Protein AF-F2Q8C9-F1 (afdb_monomer_lite)

pLDDT: mean 76.44, std 24.3, range [36.69, 98.56]

Structure (mmCIF, N/CA/C/O backbone):
data_AF-F2Q8C9-F1
#
_entry.id   AF-F2Q8C9-F1
#
loop_
_atom_site.group_PDB
_atom_site.id
_atom_site.type_symbol
_atom_site.label_atom_id
_atom_site.label_alt_id
_atom_site.label_comp_id
_atom_site.label_asym_id
_atom_site.label_entity_id
_atom_site.label_seq_id
_atom_site.pdbx_PDB_ins_code
_atom_site.Cartn_x
_atom_site.Cartn_y
_atom_site.Cartn_z
_atom_site.occupancy
_atom_site.B_iso_or_equiv
_atom_site.auth_seq_id
_atom_site.auth_comp_id
_atom_site.auth_asym_id
_atom_site.auth_atom_id
_atom_site.pdbx_PDB_model_num
ATOM 1 N N . MET A 1 1 ? 50.211 19.236 -9.418 1.00 37.75 1 MET A N 1
ATOM 2 C CA . MET A 1 1 ? 49.972 19.843 -10.744 1.00 37.75 1 MET A CA 1
ATOM 3 C C . MET A 1 1 ? 50.036 18.746 -11.796 1.00 37.75 1 MET A C 1
ATOM 5 O O . MET A 1 1 ? 50.935 17.925 -11.712 1.00 37.75 1 MET A O 1
ATOM 9 N N . ALA A 1 2 ? 49.073 18.777 -12.723 1.00 38.19 2 ALA A N 1
ATOM 10 C CA . ALA A 1 2 ? 48.976 18.057 -14.000 1.00 38.19 2 ALA A CA 1
ATOM 11 C C . ALA A 1 2 ? 48.944 16.510 -13.987 1.00 38.19 2 ALA A C 1
ATOM 13 O O . ALA A 1 2 ? 49.971 15.840 -13.979 1.00 38.19 2 ALA A O 1
ATOM 14 N N . PHE A 1 3 ? 47.730 15.958 -14.113 1.00 36.69 3 PHE A N 1
ATOM 15 C CA . PHE A 1 3 ? 47.502 14.656 -14.741 1.00 36.69 3 PHE A CA 1
ATOM 16 C C . PHE A 1 3 ? 47.704 14.814 -16.253 1.00 36.69 3 PHE A C 1
ATOM 18 O O . PHE A 1 3 ? 46.940 15.532 -16.894 1.00 36.69 3 PHE A O 1
ATOM 25 N N . ASN A 1 4 ? 48.717 14.160 -16.822 1.00 39.75 4 ASN A N 1
ATOM 26 C CA . ASN A 1 4 ? 48.879 14.056 -18.271 1.00 39.75 4 ASN A CA 1
ATOM 27 C C . ASN A 1 4 ? 48.221 12.753 -18.733 1.00 39.75 4 ASN A C 1
ATOM 29 O O . ASN A 1 4 ? 48.791 11.669 -18.614 1.00 39.75 4 ASN A O 1
ATOM 33 N N . VAL A 1 5 ? 46.982 12.866 -19.208 1.00 44.69 5 VAL A N 1
ATOM 34 C CA . VAL A 1 5 ? 46.244 11.774 -19.844 1.00 44.69 5 VAL A CA 1
ATOM 35 C C . VAL A 1 5 ? 46.857 11.569 -21.225 1.00 44.69 5 VAL A C 1
ATOM 37 O O . VAL A 1 5 ? 46.720 12.409 -22.110 1.00 44.69 5 VAL A O 1
ATOM 40 N N . SER A 1 6 ? 47.576 10.461 -21.390 1.00 42.62 6 SER A N 1
ATOM 41 C CA . SER A 1 6 ? 48.045 9.989 -22.690 1.00 42.62 6 SER A CA 1
ATOM 42 C C . SER A 1 6 ? 46.822 9.631 -23.535 1.00 42.62 6 SER A C 1
ATOM 44 O O . SER A 1 6 ? 46.192 8.595 -23.334 1.00 42.62 6 SER A O 1
ATOM 46 N N . ALA A 1 7 ? 46.441 10.531 -24.439 1.00 47.97 7 ALA A N 1
ATOM 47 C CA . ALA A 1 7 ? 45.461 10.239 -25.470 1.00 47.97 7 ALA A CA 1
ATOM 48 C C . ALA A 1 7 ? 46.074 9.222 -26.440 1.00 47.97 7 ALA A C 1
ATOM 50 O O . ALA A 1 7 ? 47.117 9.477 -27.046 1.00 47.97 7 ALA A O 1
ATOM 51 N N . SER A 1 8 ? 45.431 8.062 -26.571 1.00 52.56 8 SER A N 1
ATOM 52 C CA . SER A 1 8 ? 45.737 7.096 -27.621 1.00 52.56 8 SER A CA 1
ATOM 53 C C . SER A 1 8 ? 45.610 7.778 -28.988 1.00 52.56 8 SER A C 1
ATOM 55 O O . SER A 1 8 ? 44.578 8.400 -29.252 1.00 52.56 8 SER A O 1
ATOM 57 N N . PRO A 1 9 ? 46.615 7.691 -29.874 1.00 47.22 9 PRO A N 1
ATOM 58 C CA . PRO A 1 9 ? 46.490 8.262 -31.200 1.00 47.22 9 PRO A CA 1
ATOM 59 C C . PRO A 1 9 ? 45.552 7.386 -32.034 1.00 47.22 9 PRO A C 1
ATOM 61 O O . PRO A 1 9 ? 45.744 6.175 -32.152 1.00 47.22 9 PRO A O 1
ATOM 64 N N . CYS A 1 10 ? 44.534 8.009 -32.624 1.00 44.25 10 CYS A N 1
ATOM 65 C CA . CYS A 1 10 ? 43.714 7.386 -33.651 1.00 44.25 10 CYS A CA 1
ATOM 66 C C . CYS A 1 10 ? 44.608 7.087 -34.861 1.00 44.25 10 CYS A C 1
ATOM 68 O O . CYS A 1 10 ? 45.021 8.003 -35.576 1.00 44.25 10 CYS A O 1
ATOM 70 N N . PHE A 1 11 ? 44.930 5.810 -35.074 1.00 38.31 11 PHE A N 1
ATOM 71 C CA . PHE A 1 11 ? 45.584 5.352 -36.294 1.00 38.31 11 PHE A CA 1
ATOM 72 C C . PHE A 1 11 ? 44.702 5.724 -37.488 1.00 38.31 11 PHE A C 1
ATOM 74 O O . PHE A 1 11 ? 43.573 5.257 -37.615 1.00 38.31 11 PHE A O 1
ATOM 81 N N . SER A 1 12 ? 45.209 6.615 -38.337 1.00 49.31 12 SER A N 1
ATOM 82 C CA . SER A 1 12 ? 44.646 6.849 -39.663 1.00 49.31 12 SER A CA 1
ATOM 83 C C . SER A 1 12 ? 45.298 5.844 -40.604 1.00 49.31 12 SER A C 1
ATOM 85 O O . SER A 1 12 ? 46.505 5.927 -40.842 1.00 49.31 12 SER A O 1
ATOM 87 N N . ASP A 1 13 ? 44.516 4.888 -41.103 1.00 39.56 13 ASP A N 1
ATOM 88 C CA . ASP A 1 13 ? 44.916 3.992 -42.187 1.00 39.56 13 ASP A CA 1
ATOM 89 C C . ASP A 1 13 ? 45.202 4.819 -43.447 1.00 39.56 13 ASP A C 1
ATOM 91 O O . ASP A 1 13 ? 44.326 5.091 -44.266 1.00 39.56 13 ASP A O 1
ATOM 95 N N . ASN A 1 14 ? 46.456 5.233 -43.615 1.00 48.41 14 ASN A N 1
ATOM 96 C CA . ASN A 1 14 ? 46.942 5.787 -44.870 1.00 48.41 14 ASN A CA 1
ATOM 97 C C . ASN A 1 14 ? 47.572 4.659 -45.689 1.00 48.41 14 ASN A C 1
ATOM 99 O O . ASN A 1 14 ? 48.779 4.434 -45.624 1.00 48.41 14 ASN A O 1
ATOM 103 N N . SER A 1 15 ? 46.769 3.970 -46.499 1.00 47.03 15 SER A N 1
ATOM 104 C CA . SER A 1 15 ? 47.291 3.085 -47.547 1.00 47.03 15 SER A CA 1
ATOM 105 C C . SER A 1 15 ? 46.611 3.298 -48.898 1.00 47.03 15 SER A C 1
ATOM 107 O O . SER A 1 15 ? 46.038 2.386 -49.471 1.00 47.03 15 SER A O 1
ATOM 109 N N . VAL A 1 16 ? 46.747 4.495 -49.476 1.00 39.00 16 VAL A N 1
ATOM 110 C CA . VAL A 1 16 ? 46.754 4.634 -50.943 1.00 39.00 16 VAL A CA 1
ATOM 111 C C . VAL A 1 16 ? 47.771 5.703 -51.333 1.00 39.00 16 VAL A C 1
ATOM 113 O O . VAL A 1 16 ? 47.532 6.905 -51.238 1.00 39.00 16 VAL A O 1
ATOM 116 N N . THR A 1 17 ? 48.936 5.255 -51.788 1.00 47.06 17 THR A N 1
ATOM 117 C CA . THR A 1 17 ? 49.856 6.070 -52.578 1.00 47.06 17 THR A CA 1
ATOM 118 C C . THR A 1 17 ? 49.212 6.360 -53.930 1.00 47.06 17 THR A C 1
ATOM 120 O O . THR A 1 17 ? 48.919 5.426 -54.673 1.00 47.06 17 THR A O 1
ATOM 123 N N . LYS A 1 18 ? 49.015 7.644 -54.262 1.00 44.72 18 LYS A N 1
ATOM 124 C CA . LYS A 1 18 ? 49.213 8.220 -55.609 1.00 44.72 18 LYS A CA 1
ATOM 125 C C . LYS A 1 18 ? 48.781 9.689 -55.675 1.00 44.72 18 LYS A C 1
ATOM 127 O O . LYS A 1 18 ? 47.626 10.010 -55.445 1.00 44.72 18 LYS A O 1
ATOM 132 N N . GLY A 1 19 ? 49.712 10.528 -56.132 1.00 37.69 19 GLY A N 1
ATOM 133 C CA . GLY A 1 19 ? 49.407 11.578 -57.106 1.00 37.69 19 GLY A CA 1
ATOM 134 C C . GLY A 1 19 ? 48.977 12.950 -56.581 1.00 37.69 19 GLY A C 1
ATOM 135 O O . GLY A 1 19 ? 47.819 13.173 -56.273 1.00 37.69 19 GLY A O 1
ATOM 136 N N . THR A 1 20 ? 49.917 13.891 -56.678 1.00 39.28 20 THR A N 1
ATOM 137 C CA . THR A 1 20 ? 49.709 15.245 -57.227 1.00 39.28 20 THR A CA 1
ATOM 138 C C . THR A 1 20 ? 48.903 16.278 -56.416 1.00 39.28 20 THR A C 1
ATOM 140 O O . THR A 1 20 ? 47.704 16.204 -56.185 1.00 39.28 20 THR A O 1
ATOM 143 N N . LYS A 1 21 ? 49.645 17.333 -56.075 1.00 46.56 21 LYS A N 1
ATOM 144 C CA . LYS A 1 21 ? 49.313 18.593 -55.404 1.00 46.56 21 LYS A CA 1
ATOM 145 C C . LYS A 1 21 ? 48.185 19.377 -56.101 1.00 46.56 21 LYS A C 1
ATOM 147 O O . LYS A 1 21 ? 48.355 19.749 -57.255 1.00 46.56 21 LYS A O 1
ATOM 152 N N . MET A 1 22 ? 47.130 19.746 -55.366 1.00 37.53 22 MET A N 1
ATOM 153 C CA . MET A 1 22 ? 46.282 20.920 -55.642 1.00 37.53 22 MET A CA 1
ATOM 154 C C . MET A 1 22 ? 45.761 21.509 -54.323 1.00 37.53 22 MET A C 1
ATOM 156 O O . MET A 1 22 ? 45.248 20.805 -53.459 1.00 37.53 22 MET A O 1
ATOM 160 N N . ILE A 1 23 ? 45.946 22.819 -54.175 1.00 50.94 23 ILE A N 1
ATOM 161 C CA . ILE A 1 23 ? 45.552 23.644 -53.031 1.00 50.94 23 ILE A CA 1
ATOM 162 C C . ILE A 1 23 ? 44.033 23.831 -53.061 1.00 50.94 23 ILE A C 1
ATOM 164 O O . ILE A 1 23 ? 43.512 24.383 -54.026 1.00 50.94 23 ILE A O 1
ATOM 168 N N . SER A 1 24 ? 43.329 23.463 -51.990 1.00 41.81 24 SER A N 1
ATOM 169 C CA . SER A 1 24 ? 41.937 23.873 -51.780 1.00 41.81 24 SER A CA 1
ATOM 170 C C . SER A 1 24 ? 41.816 24.654 -50.475 1.00 41.81 24 SER A C 1
ATOM 172 O O . SER A 1 24 ? 41.912 24.089 -49.385 1.00 41.81 24 SER A O 1
ATOM 174 N N . LYS A 1 25 ? 41.588 25.967 -50.593 1.00 50.47 25 LYS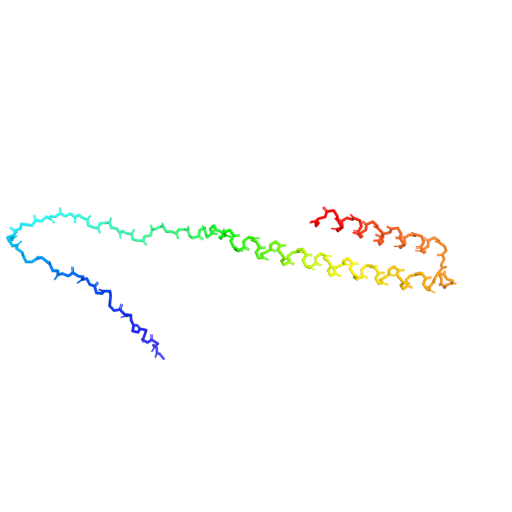 A N 1
ATOM 175 C CA . LYS A 1 25 ? 41.018 26.779 -49.515 1.00 50.47 25 LYS A CA 1
ATOM 176 C C . LYS A 1 25 ? 39.590 26.285 -49.280 1.00 50.47 25 LYS A C 1
ATOM 178 O O . LYS A 1 25 ? 38.709 26.557 -50.086 1.00 50.47 25 LYS A O 1
ATOM 183 N N . LEU A 1 26 ? 39.378 25.561 -48.191 1.00 48.06 26 LEU A N 1
ATOM 184 C CA . LEU A 1 26 ? 38.062 25.317 -47.610 1.00 48.06 26 LEU A CA 1
ATOM 185 C C . LEU A 1 26 ? 38.159 25.797 -46.160 1.00 48.06 26 LEU A C 1
ATOM 187 O O . LEU A 1 26 ? 39.041 25.308 -45.448 1.00 48.06 26 LEU A O 1
ATOM 191 N N . PRO A 1 27 ? 37.336 26.765 -45.717 1.00 49.28 27 PRO A N 1
ATOM 192 C CA . PRO A 1 27 ? 37.305 27.128 -44.313 1.00 49.28 27 PRO A CA 1
ATOM 193 C C . PRO A 1 27 ? 36.763 25.907 -43.576 1.00 49.28 27 PRO A C 1
ATOM 195 O O . PRO A 1 27 ? 35.605 25.525 -43.741 1.00 49.28 27 PRO A O 1
ATOM 198 N N . ARG A 1 28 ? 37.617 25.230 -42.807 1.00 47.31 28 ARG A N 1
ATOM 199 C CA . ARG A 1 28 ? 37.158 24.235 -41.838 1.00 47.31 28 ARG A CA 1
ATOM 200 C C . ARG A 1 28 ? 36.660 24.994 -40.609 1.00 47.31 28 ARG A C 1
ATOM 202 O O . ARG A 1 28 ? 37.214 24.857 -39.527 1.00 47.31 28 ARG A O 1
ATOM 209 N N . ASP A 1 29 ? 35.595 25.769 -40.801 1.00 51.28 29 ASP A N 1
ATOM 210 C CA . ASP A 1 29 ? 34.683 26.113 -39.717 1.00 51.28 29 ASP A CA 1
ATOM 211 C C . ASP A 1 29 ? 33.913 24.836 -39.401 1.00 51.28 29 ASP A C 1
ATOM 213 O O . ASP A 1 29 ? 32.861 24.512 -39.954 1.00 51.28 29 ASP A O 1
ATOM 217 N N . LYS A 1 30 ? 34.523 24.029 -38.547 1.00 53.56 30 LYS A N 1
ATOM 218 C CA . LYS A 1 30 ? 33.776 23.146 -37.671 1.00 53.56 30 LYS A CA 1
ATOM 219 C C . LYS A 1 30 ? 34.179 23.555 -36.274 1.00 53.56 30 LYS A C 1
ATOM 221 O O . LYS A 1 30 ? 34.964 22.881 -35.615 1.00 53.56 30 LYS A O 1
ATOM 226 N N . ASP A 1 31 ? 33.631 24.697 -35.871 1.00 45.75 31 ASP A N 1
ATOM 227 C CA . ASP A 1 31 ? 33.339 24.957 -34.476 1.00 45.75 31 ASP A CA 1
ATOM 228 C C . ASP A 1 31 ? 32.600 23.726 -33.950 1.00 45.75 31 ASP A C 1
ATOM 230 O O . ASP A 1 31 ? 31.450 23.447 -34.292 1.00 45.75 31 ASP A O 1
ATOM 234 N N . CYS A 1 32 ? 33.319 22.910 -33.187 1.00 52.47 32 CYS A N 1
ATOM 235 C CA . CYS A 1 32 ? 32.786 21.745 -32.498 1.00 52.47 32 CYS A CA 1
ATOM 236 C C . CYS A 1 32 ? 32.001 22.189 -31.259 1.00 52.47 32 CYS A C 1
ATOM 238 O O . CYS A 1 32 ? 32.235 21.679 -30.170 1.00 52.47 32 CYS A O 1
ATOM 240 N N . ASN A 1 33 ? 31.092 23.145 -31.420 1.00 63.38 33 ASN A N 1
ATOM 241 C CA . ASN A 1 33 ? 30.140 23.537 -30.397 1.00 63.38 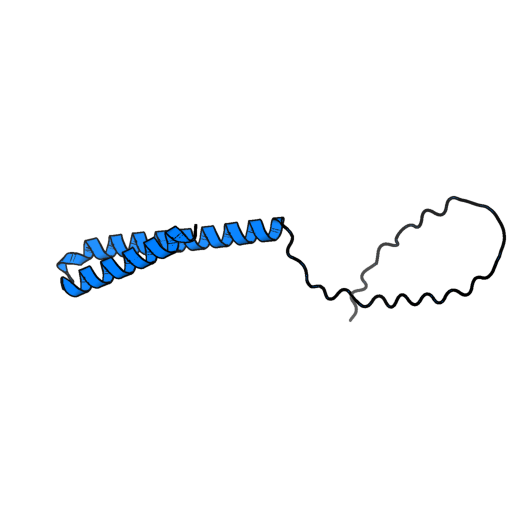33 ASN A CA 1
ATOM 242 C C . ASN A 1 33 ? 28.751 23.501 -31.019 1.00 63.38 33 ASN A C 1
ATOM 244 O O . ASN A 1 33 ? 28.341 24.415 -31.719 1.00 63.38 33 ASN A O 1
ATOM 248 N N . ASP A 1 34 ? 28.102 22.356 -30.852 1.00 49.31 34 ASP A N 1
ATOM 249 C CA . ASP A 1 34 ? 26.771 22.290 -30.259 1.00 49.31 34 ASP A CA 1
ATOM 250 C C . ASP A 1 34 ? 26.395 20.818 -30.174 1.00 49.31 34 ASP A C 1
ATOM 252 O O . ASP A 1 34 ? 25.835 20.185 -31.068 1.00 49.31 34 ASP A O 1
ATOM 256 N N . SER A 1 35 ? 26.760 20.224 -29.054 1.00 49.59 35 SER A N 1
ATOM 257 C CA . SER A 1 35 ? 25.914 19.183 -28.511 1.00 49.59 35 SER A CA 1
ATOM 258 C C . SER A 1 35 ? 25.570 19.655 -27.124 1.00 49.59 35 SER A C 1
ATOM 260 O O . SER A 1 35 ? 26.170 19.222 -26.142 1.00 49.59 35 SER A O 1
ATOM 262 N N . ASP A 1 36 ? 24.608 20.580 -27.078 1.00 48.44 36 ASP A N 1
ATOM 263 C CA . ASP A 1 36 ? 23.660 20.651 -25.977 1.00 48.44 36 ASP A CA 1
ATOM 264 C C . ASP A 1 36 ? 23.270 19.213 -25.668 1.00 48.44 36 ASP A C 1
ATOM 266 O O . ASP A 1 36 ? 22.488 18.569 -26.375 1.00 48.44 36 ASP A O 1
ATOM 270 N N . SER A 1 37 ? 23.936 18.663 -24.660 1.00 51.00 37 SER A N 1
ATOM 271 C CA . SER A 1 37 ? 23.795 17.283 -24.242 1.00 51.00 37 SER A CA 1
ATOM 272 C C . SER A 1 37 ? 22.498 17.180 -23.455 1.00 51.00 37 SER A C 1
ATOM 274 O O . SER A 1 37 ? 22.457 16.847 -22.275 1.00 51.00 37 SER A O 1
ATOM 276 N N . SER A 1 38 ? 21.386 17.427 -24.148 1.00 56.88 38 SER A N 1
ATOM 277 C CA . SER A 1 38 ? 20.117 16.800 -23.836 1.00 56.88 38 SER A CA 1
ATOM 278 C C . SER A 1 38 ? 20.316 15.306 -24.076 1.00 56.88 38 S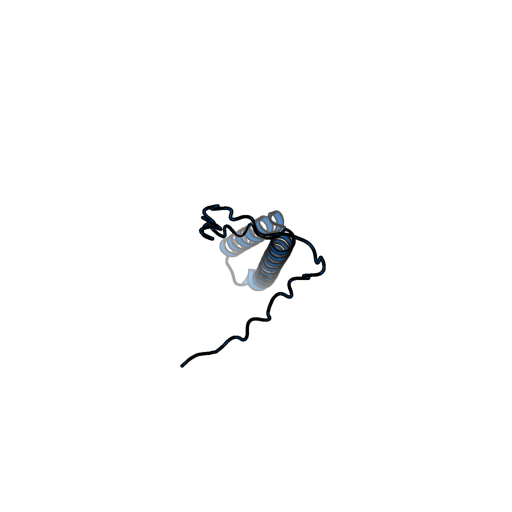ER A C 1
ATOM 280 O O . SER A 1 38 ? 19.969 14.753 -25.120 1.00 56.88 38 SER A O 1
ATOM 282 N N . SER A 1 39 ? 20.993 14.666 -23.121 1.00 63.56 39 SER A N 1
ATOM 283 C CA . SER A 1 39 ? 21.154 13.227 -23.032 1.00 63.56 39 SER A CA 1
ATOM 284 C C . SER A 1 39 ? 19.749 12.639 -22.954 1.00 63.56 39 SER A C 1
ATOM 286 O O . SER A 1 39 ? 19.113 12.578 -21.899 1.00 63.56 39 SER A O 1
ATOM 288 N N . ARG A 1 40 ? 19.200 12.284 -24.118 1.00 70.12 40 ARG A N 1
ATOM 289 C CA . ARG A 1 40 ? 17.988 11.480 -24.201 1.00 70.12 40 ARG A CA 1
ATOM 290 C C . ARG A 1 40 ? 18.348 10.141 -23.573 1.00 70.12 40 ARG A C 1
ATOM 292 O O . ARG A 1 40 ? 19.032 9.350 -24.215 1.00 70.12 40 ARG A O 1
ATOM 299 N N . LYS A 1 41 ? 17.890 9.915 -22.335 1.00 77.56 41 LYS A N 1
ATOM 300 C CA . LYS A 1 41 ? 18.074 8.650 -21.608 1.00 77.56 41 LYS A CA 1
ATOM 301 C C . LYS A 1 41 ? 17.884 7.467 -22.552 1.00 77.56 41 LYS A C 1
ATOM 303 O O . LYS A 1 41 ? 16.853 7.387 -23.241 1.00 77.56 41 LYS A O 1
ATOM 308 N N . SER A 1 42 ? 18.863 6.567 -22.575 1.00 84.06 42 SER A N 1
ATOM 309 C CA . SER A 1 42 ? 18.791 5.344 -23.372 1.00 84.06 42 SER A CA 1
ATOM 310 C C . SER A 1 42 ? 17.576 4.505 -22.949 1.00 84.06 42 SER A C 1
ATOM 312 O O . SER A 1 42 ? 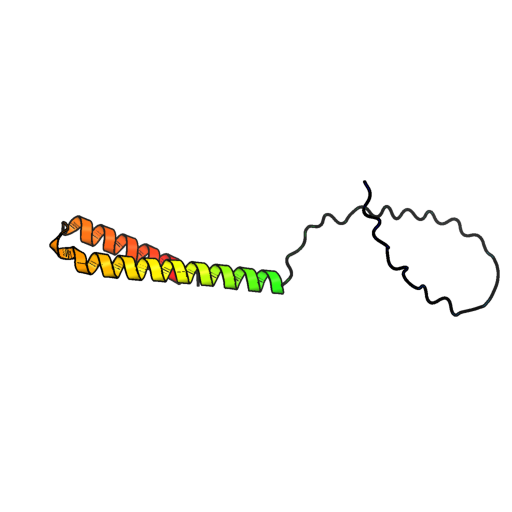17.080 4.611 -21.825 1.00 84.06 42 SER A O 1
ATOM 314 N N . VAL A 1 43 ? 17.053 3.662 -23.846 1.00 88.94 43 VAL A N 1
ATOM 315 C CA . VAL A 1 43 ? 15.924 2.767 -23.512 1.00 88.94 43 VAL A CA 1
ATOM 316 C C . VAL A 1 43 ? 16.269 1.892 -22.299 1.00 88.94 43 VAL A C 1
ATOM 318 O O . VAL A 1 43 ? 15.436 1.716 -21.414 1.00 88.94 43 VAL A O 1
ATOM 321 N N . SER A 1 44 ? 17.516 1.424 -22.214 1.00 85.94 44 SER A N 1
ATOM 322 C CA . SER A 1 44 ? 18.056 0.686 -21.069 1.00 85.94 44 SER A CA 1
ATOM 323 C C . SER A 1 44 ? 18.001 1.474 -19.759 1.00 85.94 44 SER A C 1
ATOM 325 O O . SER A 1 44 ? 17.542 0.932 -18.758 1.00 85.94 44 SER A O 1
ATOM 327 N N . GLU A 1 45 ? 18.401 2.748 -19.750 1.00 89.62 45 GLU A N 1
ATOM 328 C CA . GLU A 1 45 ? 18.319 3.591 -18.546 1.00 89.62 45 GLU A CA 1
ATOM 329 C C . GLU A 1 45 ? 16.876 3.769 -18.075 1.00 89.62 45 GLU A C 1
ATOM 331 O O . GLU A 1 45 ? 16.602 3.640 -16.885 1.00 89.62 45 GLU A O 1
ATOM 336 N N . LYS A 1 46 ? 15.938 3.991 -19.006 1.00 91.06 46 LYS A N 1
ATOM 337 C CA . LYS A 1 46 ? 14.507 4.116 -18.682 1.00 91.06 46 LYS A CA 1
ATOM 338 C C . LYS A 1 46 ? 13.942 2.835 -18.063 1.00 91.06 46 LYS A C 1
ATOM 340 O O . LYS A 1 46 ? 13.122 2.905 -17.151 1.00 91.06 46 LYS A O 1
ATOM 345 N N . ILE A 1 47 ? 14.370 1.667 -18.545 1.00 92.75 47 ILE A N 1
ATOM 346 C CA . ILE A 1 47 ? 13.956 0.371 -17.987 1.00 92.75 47 ILE A CA 1
ATOM 347 C C . ILE A 1 47 ? 14.504 0.201 -16.567 1.00 92.75 47 ILE A C 1
ATOM 349 O O . ILE A 1 47 ? 13.750 -0.166 -15.667 1.00 92.75 47 ILE A O 1
ATOM 353 N N . ILE A 1 48 ? 15.790 0.491 -16.354 1.00 94.56 48 ILE A N 1
ATOM 354 C CA . ILE A 1 48 ? 16.429 0.386 -15.035 1.00 94.56 48 ILE A CA 1
ATOM 355 C C . ILE A 1 48 ? 15.743 1.318 -14.030 1.00 94.56 48 ILE A C 1
ATOM 357 O O . ILE A 1 48 ? 15.403 0.886 -12.928 1.00 94.56 48 ILE A O 1
ATOM 361 N N . GLU A 1 49 ? 15.482 2.566 -14.423 1.00 94.38 49 GLU A N 1
ATOM 362 C CA . GLU A 1 49 ? 14.764 3.546 -13.603 1.00 94.38 49 GLU A CA 1
ATOM 363 C C . GLU A 1 49 ? 13.355 3.052 -13.248 1.00 94.38 49 GLU A C 1
ATOM 365 O O . GLU A 1 49 ? 12.991 3.027 -12.074 1.00 94.38 49 GLU A O 1
ATOM 370 N N . SER A 1 50 ? 12.602 2.539 -14.227 1.00 94.75 50 SER A N 1
ATOM 371 C CA . SER A 1 50 ? 11.264 1.989 -13.985 1.00 94.75 50 SER A CA 1
ATOM 372 C C . SER A 1 50 ? 11.275 0.799 -13.016 1.00 94.75 50 SER A C 1
ATOM 374 O O . SER A 1 50 ? 10.418 0.705 -12.137 1.00 94.75 50 SER A O 1
ATOM 376 N N . ILE A 1 51 ? 12.252 -0.107 -13.127 1.00 95.88 51 ILE A N 1
ATOM 377 C CA . ILE A 1 51 ? 12.390 -1.242 -12.201 1.00 95.88 51 ILE A CA 1
ATOM 378 C C . ILE A 1 51 ? 12.686 -0.742 -10.784 1.00 95.88 51 ILE A C 1
ATOM 380 O O . ILE A 1 51 ? 12.051 -1.205 -9.833 1.00 95.88 51 ILE A O 1
ATOM 384 N N . ALA A 1 52 ? 13.610 0.211 -10.638 1.00 96.56 52 ALA A N 1
ATOM 385 C CA . ALA A 1 52 ? 13.961 0.787 -9.343 1.00 96.56 52 ALA A CA 1
ATOM 386 C C . ALA A 1 52 ? 12.756 1.479 -8.681 1.00 96.56 52 ALA A C 1
ATOM 388 O O . ALA A 1 52 ? 12.495 1.278 -7.492 1.00 96.56 52 ALA A O 1
ATOM 389 N N . GLU A 1 53 ? 11.965 2.230 -9.451 1.00 96.75 53 GLU A N 1
ATOM 390 C CA . GLU A 1 53 ? 10.726 2.849 -8.971 1.00 96.75 53 GLU A CA 1
ATOM 391 C C . GLU A 1 53 ? 9.710 1.806 -8.494 1.00 96.75 53 GLU A C 1
ATOM 393 O O . GLU A 1 53 ? 9.178 1.917 -7.386 1.00 96.75 53 GLU A O 1
ATOM 398 N N . LYS A 1 54 ? 9.477 0.746 -9.279 1.00 96.56 54 LYS A N 1
ATOM 399 C CA . LYS A 1 54 ? 8.559 -0.339 -8.895 1.00 96.56 54 LYS A CA 1
ATOM 400 C C . LYS A 1 54 ? 9.025 -1.075 -7.639 1.00 96.56 54 LYS A C 1
ATOM 402 O O . LYS A 1 54 ? 8.208 -1.398 -6.777 1.00 96.56 54 LYS A O 1
ATOM 407 N N . GLN A 1 55 ? 10.329 -1.307 -7.491 1.00 97.38 55 GLN A N 1
ATOM 408 C CA . GLN A 1 55 ? 10.898 -1.903 -6.279 1.00 97.38 55 GLN A CA 1
ATOM 409 C C . GLN A 1 55 ? 10.668 -1.018 -5.051 1.00 97.38 55 GLN A C 1
ATOM 411 O O . GLN A 1 55 ? 10.257 -1.525 -4.006 1.00 97.38 55 GLN A O 1
ATOM 416 N N . LYS A 1 56 ? 10.853 0.299 -5.183 1.00 97.94 56 LYS A N 1
ATOM 417 C CA . LYS A 1 56 ? 10.566 1.257 -4.111 1.00 97.94 56 LYS A CA 1
ATOM 418 C C . LYS A 1 56 ? 9.087 1.237 -3.712 1.00 97.94 56 LYS A C 1
ATOM 420 O O . LYS A 1 56 ? 8.778 1.158 -2.525 1.00 97.94 56 LYS A O 1
ATOM 425 N N . ILE A 1 57 ? 8.174 1.224 -4.685 1.00 98.06 57 ILE A N 1
ATOM 426 C CA . ILE A 1 57 ? 6.727 1.123 -4.425 1.00 98.06 57 ILE A CA 1
ATOM 427 C C . ILE A 1 57 ? 6.396 -0.177 -3.675 1.00 98.06 57 ILE A C 1
ATOM 429 O O . ILE A 1 57 ? 5.637 -0.158 -2.704 1.00 98.06 57 ILE A O 1
ATOM 433 N N . ASN A 1 58 ? 6.997 -1.301 -4.071 1.00 98.06 58 ASN A N 1
ATOM 434 C CA . ASN A 1 58 ? 6.803 -2.580 -3.386 1.00 98.06 58 ASN A CA 1
ATOM 435 C C . ASN A 1 58 ? 7.286 -2.538 -1.928 1.00 98.06 58 ASN A C 1
ATOM 437 O O . ASN A 1 58 ? 6.600 -3.050 -1.042 1.00 98.06 58 ASN A O 1
ATOM 441 N N . GLN A 1 59 ? 8.424 -1.894 -1.654 1.00 98.31 59 GLN A N 1
ATOM 442 C CA . GLN A 1 59 ? 8.921 -1.703 -0.287 1.00 98.31 59 GLN A CA 1
ATOM 443 C C . GLN A 1 59 ? 7.958 -0.869 0.567 1.00 98.31 59 GLN A C 1
ATOM 445 O O . GLN A 1 59 ? 7.682 -1.227 1.714 1.00 98.31 59 GLN A O 1
ATOM 450 N N . GLU A 1 60 ? 7.396 0.205 0.009 1.00 98.19 60 GLU A N 1
ATOM 451 C CA . GLU A 1 60 ? 6.397 1.024 0.702 1.00 98.19 60 GLU A CA 1
ATOM 452 C C . GLU A 1 60 ? 5.114 0.234 1.006 1.00 98.19 60 GLU A C 1
ATOM 454 O O . GLU A 1 60 ? 4.580 0.328 2.113 1.00 98.19 60 GLU A O 1
ATOM 459 N N . ILE A 1 61 ? 4.647 -0.607 0.076 1.00 98.38 61 ILE A N 1
ATOM 460 C CA . ILE A 1 61 ? 3.486 -1.484 0.301 1.00 98.38 61 ILE A CA 1
ATOM 461 C C . ILE A 1 61 ? 3.751 -2.470 1.440 1.00 98.38 61 ILE A C 1
ATOM 463 O O . ILE A 1 61 ? 2.890 -2.629 2.304 1.00 98.38 61 ILE A O 1
ATOM 467 N N . MET A 1 62 ? 4.931 -3.100 1.481 1.00 98.44 62 MET A N 1
ATOM 468 C CA . MET A 1 62 ? 5.287 -4.016 2.573 1.00 98.44 62 MET A CA 1
ATOM 469 C C . MET A 1 62 ? 5.278 -3.310 3.928 1.00 98.44 62 MET A C 1
ATOM 471 O O . MET A 1 62 ? 4.758 -3.850 4.903 1.00 98.44 62 MET A O 1
ATOM 475 N N . LYS A 1 63 ? 5.806 -2.082 3.991 1.00 98.56 63 LYS A N 1
ATOM 476 C CA . LYS A 1 63 ? 5.782 -1.277 5.215 1.00 98.56 63 LYS A CA 1
ATOM 477 C C . LYS A 1 63 ? 4.348 -1.009 5.682 1.00 98.56 63 LYS A C 1
ATOM 479 O O . LYS A 1 63 ? 4.050 -1.191 6.858 1.00 98.56 63 LYS A O 1
ATOM 484 N N . ILE A 1 64 ? 3.450 -0.647 4.765 1.00 98.56 64 ILE A N 1
ATOM 485 C CA . ILE A 1 64 ? 2.035 -0.424 5.092 1.00 98.56 64 ILE A CA 1
ATOM 486 C C . ILE A 1 64 ? 1.361 -1.719 5.562 1.00 98.56 64 ILE A C 1
ATOM 488 O O . IL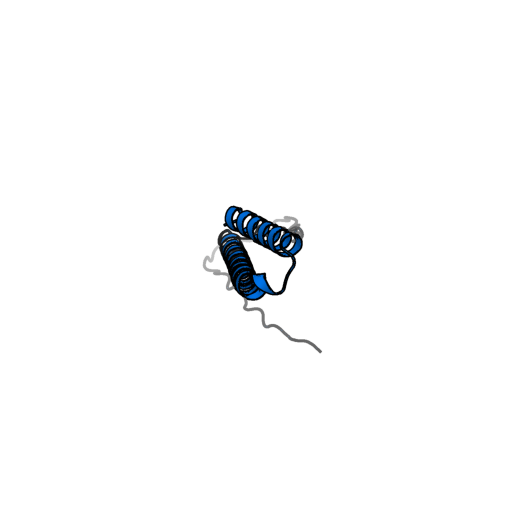E A 1 64 ? 0.596 -1.691 6.524 1.00 98.56 64 ILE A O 1
ATOM 492 N N . ASP A 1 65 ? 1.647 -2.856 4.926 1.00 98.38 65 ASP A N 1
ATOM 493 C CA . ASP A 1 65 ? 1.077 -4.149 5.324 1.00 98.38 65 ASP A CA 1
ATOM 494 C C . ASP A 1 65 ? 1.520 -4.544 6.747 1.00 98.38 65 ASP A C 1
ATOM 496 O O . ASP A 1 65 ? 0.700 -5.022 7.539 1.00 98.38 65 ASP A O 1
ATOM 500 N N . LEU A 1 66 ? 2.771 -4.249 7.120 1.00 98.44 66 LEU A N 1
ATOM 501 C CA . LEU A 1 66 ? 3.261 -4.397 8.494 1.00 98.44 66 LEU A CA 1
ATOM 502 C C . LEU A 1 66 ? 2.556 -3.443 9.467 1.00 98.44 66 LEU A C 1
ATOM 504 O O . LEU A 1 66 ? 2.126 -3.873 10.537 1.00 98.44 66 LEU A O 1
ATOM 508 N N . GLU A 1 67 ? 2.391 -2.169 9.105 1.00 97.94 67 GLU A N 1
ATOM 509 C CA . GLU A 1 67 ? 1.679 -1.185 9.933 1.00 97.94 67 GLU A CA 1
ATOM 510 C C . GLU A 1 67 ? 0.216 -1.586 10.171 1.00 97.94 67 GLU A C 1
ATOM 512 O O . GLU A 1 67 ? -0.268 -1.504 11.300 1.00 97.94 67 GLU A O 1
ATOM 517 N N . ILE A 1 68 ? -0.474 -2.099 9.146 1.00 98.31 68 ILE A N 1
ATOM 518 C CA . ILE A 1 68 ? -1.829 -2.656 9.272 1.00 98.31 68 ILE A CA 1
ATOM 519 C C . ILE A 1 68 ? -1.832 -3.856 10.225 1.00 98.31 68 ILE A C 1
ATOM 521 O O . ILE A 1 68 ? -2.709 -3.957 11.087 1.00 98.31 68 ILE A O 1
ATOM 525 N N . GLY A 1 69 ? -0.861 -4.763 10.089 1.00 97.94 69 GLY A N 1
ATOM 526 C CA . GLY A 1 69 ? -0.703 -5.907 10.987 1.00 97.94 69 GLY A CA 1
ATOM 527 C C . GLY A 1 69 ? -0.551 -5.477 12.447 1.00 97.94 69 GLY A C 1
ATOM 528 O O . GLY A 1 69 ? -1.298 -5.939 13.309 1.00 97.94 69 GLY A O 1
ATOM 529 N N . LEU A 1 70 ? 0.345 -4.526 12.717 1.00 96.88 70 LEU A N 1
ATOM 530 C CA . LEU A 1 70 ? 0.567 -3.959 14.052 1.00 96.88 70 LEU A CA 1
ATOM 531 C C . LEU A 1 70 ? -0.649 -3.193 14.583 1.00 96.88 70 LEU A C 1
ATOM 533 O O . LEU A 1 70 ? -0.921 -3.208 15.781 1.00 96.88 70 LEU A O 1
ATOM 537 N N . LEU A 1 71 ? -1.398 -2.513 13.718 1.00 96.75 71 LEU A N 1
ATOM 538 C CA . LEU A 1 71 ? -2.608 -1.809 14.126 1.00 96.75 71 LEU A CA 1
ATOM 539 C C . LEU A 1 71 ? -3.694 -2.794 14.576 1.00 96.75 71 LEU A C 1
ATOM 541 O O . LEU A 1 71 ? -4.358 -2.559 15.584 1.00 96.75 71 LEU A O 1
ATOM 545 N N . ARG A 1 72 ? -3.838 -3.931 13.881 1.00 96.88 72 ARG A N 1
ATOM 546 C CA . ARG A 1 72 ? -4.779 -4.999 14.262 1.00 96.88 72 ARG A CA 1
ATOM 547 C C . ARG A 1 72 ? -4.484 -5.568 15.647 1.00 96.88 72 ARG A C 1
ATOM 549 O O . ARG A 1 72 ? -5.428 -5.786 16.399 1.00 96.88 72 ARG A O 1
ATOM 556 N N . THR A 1 73 ? -3.214 -5.751 16.012 1.00 96.25 73 THR A N 1
ATOM 557 C CA . THR A 1 73 ? -2.853 -6.251 17.353 1.00 96.25 73 THR A CA 1
ATOM 558 C C . THR A 1 73 ? -3.137 -5.233 18.459 1.00 96.25 73 THR A C 1
ATOM 560 O O . THR A 1 73 ? -3.407 -5.616 19.591 1.00 96.25 73 THR A O 1
ATOM 563 N N . LYS A 1 74 ? -3.140 -3.934 18.135 1.00 93.75 74 LYS A N 1
ATOM 564 C CA . LYS A 1 74 ? -3.390 -2.837 19.084 1.00 93.75 74 LYS A CA 1
ATOM 565 C C . LYS A 1 74 ? -4.858 -2.416 19.195 1.00 93.75 74 LYS A C 1
ATOM 567 O O . LYS A 1 74 ? -5.143 -1.469 19.923 1.00 93.75 74 LYS A O 1
ATOM 572 N N . LYS A 1 75 ? -5.792 -3.095 18.516 1.00 91.25 75 LYS A N 1
ATOM 573 C CA . LYS A 1 75 ? -7.210 -2.692 18.447 1.00 91.25 75 LYS A CA 1
ATOM 574 C C . LYS A 1 75 ? -7.854 -2.469 19.824 1.00 91.25 75 LYS A C 1
ATOM 576 O O . LYS A 1 75 ? -8.601 -1.515 19.979 1.00 91.25 75 LYS A O 1
ATOM 581 N N . GLY A 1 76 ? -7.542 -3.305 20.818 1.00 90.06 76 GLY A N 1
ATOM 582 C CA . GLY A 1 76 ? -8.080 -3.175 22.182 1.00 90.06 76 GLY A CA 1
ATOM 583 C C . GLY A 1 76 ? -7.520 -1.998 22.994 1.00 90.06 76 GLY A C 1
ATOM 584 O O . GLY A 1 76 ? -8.111 -1.626 24.000 1.00 90.06 76 GLY A O 1
ATOM 585 N N . ASN A 1 77 ? -6.416 -1.390 22.548 1.00 94.12 77 ASN A N 1
ATOM 586 C CA . ASN A 1 77 ? -5.732 -0.290 23.238 1.00 94.12 77 ASN A CA 1
ATOM 587 C C . ASN A 1 77 ? -6.024 1.079 22.596 1.00 94.12 77 ASN A C 1
ATOM 589 O O . ASN A 1 77 ? -5.382 2.071 22.933 1.00 94.12 77 ASN A O 1
ATOM 593 N N . MET A 1 78 ? -6.933 1.132 21.620 1.00 95.00 78 MET A N 1
ATOM 594 C CA . MET A 1 78 ? -7.287 2.338 20.875 1.00 95.00 78 MET A CA 1
ATOM 595 C C . MET A 1 78 ? -8.799 2.537 20.865 1.00 95.00 78 MET A C 1
ATOM 597 O O . MET A 1 78 ? -9.564 1.580 20.970 1.00 95.00 78 MET A O 1
ATOM 601 N N . THR A 1 79 ? -9.238 3.782 20.681 1.00 96.50 79 THR A N 1
ATOM 602 C CA . THR A 1 79 ? -10.653 4.051 20.413 1.00 96.50 79 THR A CA 1
ATOM 603 C C . THR A 1 79 ? -11.051 3.447 19.062 1.00 96.50 79 THR A C 1
ATOM 605 O O . THR A 1 79 ? -10.233 3.357 18.139 1.00 96.50 79 THR A O 1
ATOM 608 N N . ALA A 1 80 ? -12.318 3.046 18.924 1.00 95.00 80 ALA A N 1
ATOM 609 C CA . ALA A 1 80 ? -12.830 2.498 17.666 1.00 95.00 80 ALA A CA 1
ATOM 610 C C . ALA A 1 80 ? -12.668 3.494 16.505 1.00 95.00 80 ALA A C 1
ATOM 612 O O . ALA A 1 80 ? -12.206 3.124 15.429 1.00 95.00 80 ALA A O 1
ATOM 613 N N . GLN A 1 81 ? -12.948 4.776 16.758 1.00 96.62 81 GLN A N 1
ATOM 614 C CA . GLN A 1 81 ? -12.811 5.840 15.766 1.00 96.62 81 GLN A CA 1
ATOM 615 C C . GLN A 1 81 ? -11.363 6.000 15.281 1.00 96.62 81 GLN A C 1
ATOM 617 O O . GLN A 1 81 ? -11.131 6.080 14.073 1.00 96.62 81 GLN A O 1
ATOM 622 N N . ASP A 1 82 ? -10.385 6.019 16.192 1.00 96.12 82 ASP A N 1
ATOM 623 C CA . ASP A 1 82 ? -8.974 6.152 15.814 1.00 96.12 82 ASP A CA 1
ATOM 624 C C . ASP A 1 82 ? -8.477 4.925 15.054 1.00 96.12 82 ASP A C 1
ATOM 626 O O . ASP A 1 82 ? -7.717 5.050 14.089 1.00 96.12 82 ASP A O 1
ATOM 630 N N . TYR A 1 83 ? -8.906 3.735 15.480 1.00 97.69 83 TYR A N 1
ATOM 631 C CA . TYR A 1 83 ? -8.579 2.484 14.810 1.00 97.69 83 TYR A CA 1
ATOM 632 C C . TYR A 1 83 ? -9.105 2.479 13.372 1.00 97.69 83 TYR A C 1
ATOM 634 O O . TYR A 1 83 ? -8.329 2.268 12.438 1.00 97.69 83 TYR A O 1
ATOM 642 N N . ASP A 1 84 ? -10.392 2.774 13.185 1.00 97.00 84 ASP A N 1
ATOM 643 C CA . ASP A 1 84 ? -11.036 2.767 11.871 1.00 97.00 84 ASP A CA 1
ATOM 644 C C . ASP A 1 84 ? -10.465 3.854 10.959 1.00 97.00 84 ASP A C 1
ATOM 646 O O . ASP A 1 84 ? -10.230 3.618 9.770 1.00 97.00 84 ASP A O 1
ATOM 650 N N . SER A 1 85 ? -10.174 5.034 11.516 1.00 98.00 85 SER A N 1
ATOM 651 C CA . SER A 1 85 ? -9.542 6.125 10.776 1.00 98.00 85 SER A CA 1
ATOM 652 C C . SER A 1 85 ? -8.169 5.716 10.238 1.00 98.00 85 SER A C 1
ATOM 654 O O . SER A 1 85 ? -7.938 5.797 9.028 1.00 98.00 85 SER A O 1
ATOM 656 N N . LYS A 1 86 ? -7.290 5.180 11.098 1.00 97.50 86 LYS A N 1
ATOM 657 C CA . LYS A 1 86 ? -5.949 4.733 10.687 1.00 97.50 86 LYS A CA 1
ATOM 658 C C . LYS A 1 86 ? -6.001 3.533 9.744 1.00 97.50 86 LYS A C 1
ATOM 660 O O . LYS A 1 86 ? -5.269 3.503 8.757 1.00 97.50 86 LYS A O 1
ATOM 665 N N . MET A 1 87 ? -6.880 2.562 9.996 1.00 97.81 87 MET A N 1
ATOM 666 C CA . MET A 1 87 ? -7.061 1.407 9.110 1.00 97.81 87 MET A CA 1
ATOM 667 C C . MET A 1 87 ? -7.463 1.843 7.702 1.00 97.81 87 MET A C 1
ATOM 669 O O . MET A 1 87 ? -6.899 1.359 6.716 1.00 97.81 87 MET A O 1
ATOM 673 N N . ARG A 1 88 ? -8.414 2.775 7.596 1.00 98.25 88 ARG A N 1
ATOM 674 C CA . ARG A 1 88 ? -8.856 3.337 6.319 1.00 98.25 88 ARG A CA 1
ATOM 675 C C . ARG A 1 88 ? -7.740 4.111 5.627 1.00 98.25 88 ARG A C 1
ATOM 677 O O . ARG A 1 88 ? -7.519 3.904 4.437 1.00 98.25 88 ARG A O 1
ATOM 684 N N . GLU A 1 89 ? -7.014 4.958 6.353 1.00 98.44 89 GLU A N 1
ATOM 685 C CA . GLU A 1 89 ? -5.884 5.716 5.808 1.00 98.44 89 GLU A CA 1
ATOM 686 C C . GLU A 1 89 ? -4.817 4.787 5.206 1.00 98.44 89 GLU A C 1
ATOM 688 O O . GLU A 1 89 ? -4.442 4.943 4.041 1.00 98.44 89 GLU A O 1
ATOM 693 N N . LEU A 1 90 ? -4.374 3.780 5.964 1.00 98.31 90 LEU A N 1
ATOM 694 C CA . LEU A 1 90 ? -3.370 2.813 5.514 1.00 98.31 90 LEU A CA 1
ATOM 695 C C . LEU A 1 90 ? -3.867 1.994 4.318 1.00 98.31 90 LEU A C 1
ATOM 697 O O . LEU A 1 90 ? -3.147 1.821 3.333 1.00 98.31 90 LEU A O 1
ATOM 701 N N . THR A 1 91 ? -5.125 1.550 4.350 1.00 98.12 91 THR A N 1
ATOM 702 C CA . THR A 1 91 ? -5.736 0.795 3.244 1.00 98.12 91 THR A CA 1
ATOM 703 C C . THR A 1 91 ? -5.819 1.632 1.965 1.00 98.12 91 THR A C 1
ATOM 705 O O . THR A 1 91 ? -5.526 1.134 0.871 1.00 98.12 91 THR A O 1
ATOM 708 N N . ASN A 1 92 ? -6.147 2.920 2.087 1.00 98.38 92 ASN A N 1
ATOM 709 C CA . ASN A 1 92 ? -6.187 3.850 0.962 1.00 98.38 92 ASN A CA 1
ATOM 710 C C . ASN A 1 92 ? -4.787 4.100 0.389 1.00 98.38 92 ASN A C 1
ATOM 712 O O . ASN A 1 92 ? -4.611 4.015 -0.829 1.00 98.38 92 ASN A O 1
ATOM 716 N N . LYS A 1 93 ? -3.781 4.334 1.245 1.00 98.31 93 LYS A N 1
ATOM 717 C CA . LYS A 1 93 ? -2.378 4.494 0.821 1.00 98.31 93 LYS A CA 1
ATOM 718 C C . LYS A 1 93 ? -1.880 3.261 0.070 1.00 98.31 93 LYS A 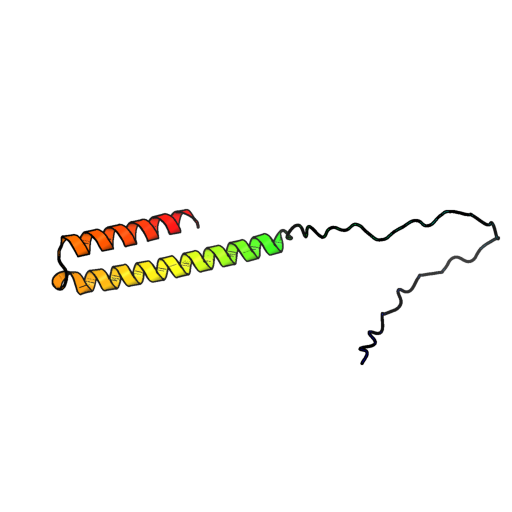C 1
ATOM 720 O O . LYS A 1 93 ? -1.368 3.386 -1.042 1.00 98.31 93 LYS A O 1
ATOM 725 N N . ARG A 1 94 ? -2.118 2.066 0.617 1.00 98.06 94 ARG A N 1
ATOM 726 C CA . ARG A 1 94 ? -1.773 0.792 -0.030 1.00 98.06 94 ARG A CA 1
ATOM 727 C C . ARG A 1 94 ? -2.411 0.662 -1.412 1.00 98.06 94 ARG A C 1
ATOM 729 O O . ARG A 1 94 ? -1.743 0.304 -2.377 1.00 98.06 94 ARG A O 1
ATOM 736 N N . SER A 1 95 ? -3.703 0.966 -1.513 1.00 97.81 95 SER A N 1
ATOM 737 C CA . SER A 1 95 ? -4.460 0.866 -2.767 1.00 97.81 95 SER A CA 1
ATOM 738 C C . SER A 1 95 ? -4.020 1.905 -3.800 1.00 97.81 95 SER A C 1
ATOM 740 O O . SER A 1 95 ? -4.084 1.654 -5.001 1.00 97.81 95 SER A O 1
ATOM 742 N N . ALA A 1 96 ? -3.572 3.082 -3.360 1.00 98.06 96 ALA A N 1
ATOM 743 C CA . ALA A 1 96 ? -2.988 4.089 -4.239 1.00 98.06 96 ALA A CA 1
ATOM 744 C C . ALA A 1 96 ? -1.630 3.641 -4.794 1.00 98.06 96 ALA A C 1
ATOM 746 O O . ALA A 1 96 ? -1.389 3.800 -5.986 1.00 98.06 96 ALA A O 1
ATOM 747 N N . LEU A 1 97 ? -0.777 3.036 -3.964 1.00 97.44 97 LEU A N 1
ATOM 748 C CA . LEU A 1 97 ? 0.513 2.499 -4.401 1.00 97.44 97 LEU A CA 1
ATOM 749 C C . LEU A 1 97 ? 0.353 1.306 -5.345 1.00 97.44 97 LEU A C 1
ATOM 751 O O . LEU A 1 97 ? 0.991 1.281 -6.390 1.00 97.44 97 LEU A O 1
ATOM 755 N N . LYS A 1 98 ? -0.565 0.376 -5.054 1.00 95.56 98 LYS A N 1
ATOM 756 C CA . LYS A 1 98 ? -0.847 -0.772 -5.934 1.00 95.56 98 LYS A CA 1
ATOM 757 C C . LYS A 1 98 ? -1.318 -0.394 -7.338 1.00 95.56 98 LYS A C 1
ATOM 759 O O . LYS A 1 98 ? -1.160 -1.190 -8.247 1.00 95.56 98 LYS A O 1
ATOM 764 N N . ARG A 1 99 ? -1.898 0.794 -7.525 1.00 96.62 99 ARG A N 1
ATOM 765 C CA . ARG A 1 99 ? -2.303 1.289 -8.851 1.00 96.62 99 ARG A CA 1
ATOM 766 C C . ARG A 1 99 ? -1.138 1.836 -9.681 1.00 96.62 99 ARG A C 1
ATOM 768 O O . ARG A 1 99 ? -1.331 2.107 -10.859 1.00 96.62 99 ARG A O 1
ATOM 775 N N . LYS A 1 100 ? 0.033 2.051 -9.071 1.00 93.81 100 LYS A N 1
ATOM 776 C CA . LYS A 1 100 ? 1.227 2.607 -9.729 1.00 93.81 100 LYS A CA 1
ATOM 777 C C . LYS A 1 100 ? 2.183 1.538 -10.272 1.00 93.81 100 LYS A C 1
ATOM 779 O O . LYS A 1 100 ? 3.165 1.898 -10.915 1.00 93.81 100 LYS A O 1
ATOM 784 N N . ILE A 1 101 ? 1.937 0.263 -9.976 1.00 88.69 101 ILE A N 1
ATOM 785 C CA . ILE A 1 101 ? 2.771 -0.886 -10.370 1.00 88.69 101 ILE A CA 1
ATOM 786 C C . ILE A 1 101 ? 2.073 -1.705 -11.441 1.00 88.69 101 ILE A C 1
ATOM 788 O O . ILE A 1 101 ? 2.800 -2.105 -12.389 1.00 88.69 101 ILE A O 1
#

Radius of gyration: 32.05 Å; chains: 1; bounding box: 63×33×80 Å

Organism: Salmonella bongori (NCBI:txid54736)

Sequence (101 aa):
MAFNVSASPCFSDNSVTKGTKMISKLPRDKDCNDSDSSSRKSVSEKIIESIAEKQKINQEIMKIDLEIGLLRTKKGNMTAQDYDSKMRELTNKRSALKRKI

Secondary structure (DSSP, 8-state):
------PPP---------------------------------HHHHHHHHHHHHHHHHHHHHHHHHHHHHHHHTGGGS-HHHHHHHHHHHHHHHHHHHTT-

Foldseek 3Di:
DDDDPPDDDDDDPPPDDDDDDDDDDDPPPPPVDDDPPPPPDDPVRVVVVLVVVLVVLVVVLVVLVVVLVVLVVCVVVDDPVVSVVSNVVSVVSNVVSVVSD